Protein AF-A0A529JQ50-F1 (afdb_monomer)

Solvent-accessible surface area (backbone atoms only — not comparable to full-atom values): 7068 Å² total; per-residue (Å²): 131,88,62,89,82,59,81,80,80,84,73,78,51,72,68,56,51,50,53,48,52,57,48,51,29,49,75,72,70,45,69,83,56,91,82,83,83,86,80,54,63,88,67,53,70,79,74,68,83,88,88,77,54,78,78,46,74,60,91,96,43,76,41,54,82,66,41,58,92,55,93,39,28,62,39,62,78,67,68,45,85,75,90,81,78,91,77,81,58,90,85,63,88,71,81,92,71,82,92,125

Radius of gyration: 21.48 Å; Cα contacts (8 Å, |Δi|>4): 39; chains: 1; bounding box: 51×28×58 Å

Mean predicted aligned error: 7.94 Å

Structure (mmCIF, N/CA/C/O backbone):
data_AF-A0A529JQ50-F1
#
_entry.id   AF-A0A529JQ50-F1
#
loop_
_atom_site.group_PDB
_atom_site.id
_atom_site.type_symbol
_atom_site.label_atom_id
_atom_site.label_alt_id
_atom_site.label_comp_id
_atom_site.label_asym_id
_atom_site.label_entity_id
_atom_site.label_seq_id
_atom_site.pdbx_PDB_ins_code
_atom_site.Cartn_x
_atom_site.Cartn_y
_atom_site.Cartn_z
_atom_site.occupancy
_atom_site.B_iso_or_equiv
_atom_site.auth_seq_id
_atom_site.auth_comp_id
_atom_site.auth_asym_id
_atom_site.auth_atom_id
_atom_site.pdbx_PDB_model_num
ATOM 1 N N . GLY A 1 1 ? 17.563 -2.913 0.535 1.00 52.72 1 GLY A N 1
ATOM 2 C CA . GLY A 1 1 ? 18.028 -4.298 0.347 1.00 52.72 1 GLY A CA 1
ATOM 3 C C . GLY A 1 1 ? 17.683 -5.055 1.600 1.00 52.72 1 GLY A C 1
ATOM 4 O O . GLY A 1 1 ? 17.950 -4.529 2.673 1.00 52.72 1 GLY A O 1
ATOM 5 N N . HIS A 1 2 ? 17.018 -6.200 1.476 1.00 59.03 2 HIS A N 1
ATOM 6 C CA . HIS A 1 2 ? 16.721 -7.050 2.624 1.00 59.03 2 HIS A CA 1
ATOM 7 C C . HIS A 1 2 ? 18.046 -7.564 3.195 1.00 59.03 2 HIS A C 1
ATOM 9 O O . HIS A 1 2 ? 18.783 -8.249 2.493 1.00 59.03 2 HIS A O 1
ATOM 15 N N . ASP A 1 3 ? 18.369 -7.177 4.428 1.00 70.44 3 ASP A N 1
ATOM 16 C CA . ASP A 1 3 ? 19.457 -7.795 5.183 1.00 70.44 3 ASP A CA 1
ATOM 17 C C . ASP A 1 3 ? 18.971 -9.178 5.651 1.00 70.44 3 ASP A C 1
ATOM 19 O O . ASP A 1 3 ? 17.993 -9.224 6.407 1.00 70.44 3 ASP A O 1
ATOM 23 N N . PRO A 1 4 ? 19.576 -10.286 5.184 1.00 71.50 4 PRO A N 1
ATOM 24 C CA . PRO A 1 4 ? 19.169 -11.636 5.565 1.00 71.50 4 PRO A CA 1
ATOM 25 C C . PRO A 1 4 ? 19.433 -11.940 7.047 1.00 71.50 4 PRO A C 1
ATOM 27 O O . PRO A 1 4 ? 18.830 -12.861 7.588 1.00 71.50 4 PRO A O 1
ATOM 30 N N . ASN A 1 5 ? 20.286 -11.158 7.718 1.00 75.50 5 ASN A N 1
ATOM 31 C CA . ASN A 1 5 ? 20.616 -11.341 9.132 1.00 75.50 5 ASN A CA 1
ATOM 32 C C . ASN A 1 5 ? 19.704 -10.537 10.070 1.00 75.50 5 ASN A C 1
ATOM 34 O O . ASN A 1 5 ? 19.807 -10.645 11.294 1.00 75.50 5 ASN A O 1
ATOM 38 N N . ARG A 1 6 ? 18.801 -9.710 9.527 1.00 77.12 6 ARG A N 1
ATOM 39 C CA . ARG A 1 6 ? 17.880 -8.916 10.341 1.00 77.12 6 ARG A CA 1
ATOM 40 C C . ARG A 1 6 ? 16.819 -9.825 10.959 1.00 77.12 6 ARG A C 1
ATOM 42 O O . ARG A 1 6 ? 16.026 -10.428 10.241 1.00 77.12 6 ARG A O 1
ATOM 49 N N . LYS A 1 7 ? 16.752 -9.853 12.296 1.00 76.00 7 LYS A N 1
ATOM 50 C CA . LYS A 1 7 ? 15.693 -10.553 13.039 1.00 76.00 7 LYS A CA 1
ATOM 51 C C . LYS A 1 7 ? 14.320 -10.073 12.554 1.00 76.00 7 LYS A C 1
ATOM 53 O O . LYS A 1 7 ? 14.024 -8.876 12.611 1.00 76.00 7 LYS A O 1
ATOM 58 N N . LEU A 1 8 ? 13.507 -11.004 12.057 1.00 71.31 8 LEU A N 1
ATOM 59 C CA . LEU A 1 8 ? 12.138 -10.715 11.643 1.00 71.31 8 LEU A CA 1
ATOM 60 C C . LEU A 1 8 ? 11.327 -10.341 12.885 1.00 71.31 8 LEU A C 1
ATOM 62 O O . LEU A 1 8 ? 11.315 -11.072 13.874 1.00 71.31 8 LEU A O 1
ATOM 66 N N . ILE A 1 9 ? 10.685 -9.177 12.838 1.00 79.25 9 ILE A N 1
ATOM 67 C CA . ILE A 1 9 ? 9.695 -8.800 13.843 1.00 79.25 9 ILE A CA 1
ATOM 68 C C . ILE A 1 9 ? 8.422 -9.548 13.468 1.00 79.25 9 ILE A C 1
ATOM 70 O O . ILE A 1 9 ? 7.853 -9.304 12.403 1.00 79.25 9 ILE A O 1
ATOM 74 N N . GLU A 1 10 ? 8.004 -10.478 14.319 1.00 83.94 10 GLU A N 1
ATOM 75 C CA . GLU A 1 10 ? 6.723 -11.147 14.154 1.00 83.94 10 GLU A CA 1
ATOM 76 C C . GLU A 1 10 ? 5.613 -10.165 14.532 1.00 83.94 10 GLU A C 1
ATOM 78 O O . GLU A 1 10 ? 5.475 -9.755 15.685 1.00 83.94 10 GLU A O 1
ATOM 83 N N . MET A 1 11 ? 4.867 -9.722 13.524 1.00 86.44 11 MET A N 1
ATOM 84 C CA . MET A 1 11 ? 3.729 -8.838 13.733 1.00 86.44 11 MET A CA 1
ATOM 85 C C . MET A 1 11 ? 2.524 -9.677 14.169 1.00 86.44 11 MET A C 1
ATOM 87 O O . MET A 1 11 ? 2.252 -10.697 13.529 1.00 86.44 11 MET A O 1
ATOM 91 N N . PRO A 1 12 ? 1.771 -9.260 15.203 1.00 91.88 12 PRO A N 1
ATOM 92 C CA . PRO A 1 12 ? 0.565 -9.970 15.597 1.00 91.88 12 PRO A CA 1
ATOM 93 C C . PRO A 1 12 ? -0.445 -9.971 14.447 1.00 91.88 12 PRO A C 1
ATOM 95 O O . PRO A 1 12 ? -0.584 -8.995 13.703 1.00 91.88 12 PRO A O 1
ATOM 98 N N . SER A 1 13 ? -1.165 -11.078 14.302 1.00 92.31 13 SER A N 1
ATOM 99 C CA . SER A 1 13 ? -2.251 -11.187 13.332 1.00 92.31 13 SER A CA 1
ATOM 100 C C . SER A 1 13 ? -3.392 -10.227 13.672 1.00 92.31 13 SER A C 1
ATOM 102 O O . SER A 1 13 ? -3.573 -9.830 14.825 1.00 92.31 13 SER A O 1
ATOM 104 N N . LEU A 1 14 ? -4.225 -9.900 12.677 1.00 91.56 14 LEU A N 1
ATOM 105 C CA . LEU A 1 14 ? -5.406 -9.062 12.895 1.00 91.56 14 LEU A CA 1
ATOM 106 C C . LEU A 1 14 ? -6.309 -9.630 14.002 1.00 91.56 14 LEU A C 1
ATOM 108 O O . LEU A 1 14 ? -6.762 -8.881 14.858 1.00 91.56 14 LEU A O 1
ATOM 112 N N . GLY A 1 15 ? -6.515 -10.951 14.025 1.00 94.94 15 GLY A N 1
ATOM 113 C CA . GLY A 1 15 ? -7.311 -11.614 15.060 1.00 94.94 15 GLY A CA 1
ATOM 114 C C . GLY A 1 15 ? -6.719 -11.457 16.462 1.00 94.94 15 GLY A C 1
ATOM 115 O O . GLY A 1 15 ? -7.455 -11.172 17.400 1.00 94.94 15 GLY A O 1
ATOM 116 N N . GLN A 1 16 ? -5.393 -11.560 16.606 1.00 96.69 16 GLN A N 1
ATOM 117 C CA . GLN A 1 16 ? -4.716 -11.331 17.890 1.00 96.69 16 GLN A CA 1
ATOM 118 C C . GLN A 1 16 ? -4.842 -9.876 18.351 1.00 96.69 16 GLN A C 1
ATOM 120 O O . GLN A 1 16 ? -5.117 -9.633 19.524 1.00 96.69 16 GLN A O 1
ATOM 125 N N . ILE A 1 17 ? -4.681 -8.914 17.435 1.00 95.50 17 ILE A N 1
ATOM 126 C CA . ILE A 1 17 ? -4.854 -7.485 17.736 1.00 95.50 17 ILE A CA 1
ATOM 127 C C . ILE A 1 17 ? -6.287 -7.217 18.203 1.00 95.50 17 ILE A C 1
ATOM 129 O O . ILE A 1 17 ? -6.480 -6.616 19.256 1.00 95.50 17 ILE A O 1
ATOM 133 N N . MET A 1 18 ? -7.284 -7.696 17.454 1.00 95.94 18 MET A N 1
ATOM 134 C CA . MET A 1 18 ? -8.696 -7.473 17.775 1.00 95.94 18 MET A CA 1
ATOM 135 C C . MET A 1 18 ? -9.100 -8.168 19.075 1.00 95.94 18 MET A C 1
ATOM 137 O O . MET A 1 18 ? -9.772 -7.561 19.899 1.00 95.94 18 MET A O 1
ATOM 141 N N . SER A 1 19 ? -8.631 -9.396 19.313 1.00 97.38 19 SER A N 1
ATOM 142 C CA . SER A 1 19 ? -8.880 -10.107 20.571 1.00 97.38 19 SER A CA 1
ATOM 143 C C . SER A 1 19 ? -8.301 -9.365 21.772 1.00 97.38 19 SER A C 1
ATOM 145 O O . SER A 1 19 ? -8.949 -9.315 22.815 1.00 97.38 19 SER A O 1
ATOM 147 N N . ARG A 1 20 ? -7.094 -8.801 21.640 1.00 97.25 20 ARG A N 1
ATOM 148 C CA . ARG A 1 20 ? -6.471 -8.013 22.705 1.00 97.25 20 ARG A CA 1
ATOM 149 C C . ARG A 1 20 ? -7.237 -6.717 22.948 1.00 97.25 20 ARG A C 1
ATOM 151 O O . ARG A 1 20 ? -7.613 -6.459 24.081 1.00 97.25 20 ARG A O 1
ATOM 158 N N . LEU A 1 21 ? -7.556 -5.976 21.885 1.00 96.25 21 LEU A N 1
ATOM 159 C CA . LEU A 1 21 ? -8.355 -4.752 21.967 1.00 96.25 21 LEU A CA 1
ATOM 160 C C . LEU A 1 21 ? -9.701 -5.001 22.664 1.00 96.25 21 LEU A C 1
ATOM 162 O O . LEU A 1 21 ? -10.073 -4.258 23.563 1.00 96.25 21 LEU A O 1
ATOM 166 N N . SER A 1 22 ? -10.422 -6.062 22.291 1.00 96.75 22 SER A N 1
ATOM 167 C CA . SER A 1 22 ? -11.687 -6.425 22.942 1.00 96.75 22 SER A CA 1
ATOM 168 C C . SER A 1 22 ? -11.522 -6.830 24.410 1.00 96.75 22 SER A C 1
ATOM 170 O O . SER A 1 22 ? -12.446 -6.619 25.192 1.00 96.75 22 SER A O 1
ATOM 172 N N . GLY A 1 23 ? -10.384 -7.422 24.786 1.00 97.94 23 GLY A N 1
ATOM 173 C CA . GLY A 1 23 ? -10.047 -7.714 26.181 1.00 97.94 23 GLY A CA 1
ATOM 174 C C . GLY A 1 23 ? -9.827 -6.436 26.986 1.00 97.94 23 GLY A C 1
ATOM 175 O O . GLY A 1 23 ? -10.494 -6.236 27.999 1.00 97.94 23 GLY A O 1
ATOM 176 N N . ASP A 1 24 ? -8.982 -5.543 26.472 1.00 97.88 24 ASP A N 1
ATOM 177 C CA . ASP A 1 24 ? -8.657 -4.263 27.106 1.00 97.88 24 ASP A CA 1
ATOM 178 C C . ASP A 1 24 ? -9.928 -3.406 27.286 1.00 97.88 24 ASP A C 1
ATOM 180 O O . ASP A 1 24 ? -10.166 -2.847 28.354 1.00 97.88 24 ASP A O 1
ATOM 184 N N . LEU A 1 25 ? -10.816 -3.360 26.285 1.00 98.00 25 LEU A N 1
ATOM 185 C CA . LEU A 1 25 ? -12.089 -2.631 26.385 1.00 98.00 25 LEU A CA 1
ATOM 186 C C . LEU A 1 25 ? -12.973 -3.123 27.537 1.00 98.00 25 LEU A C 1
ATOM 188 O O . LEU A 1 25 ? -13.620 -2.306 28.185 1.00 98.00 25 LEU A O 1
ATOM 192 N N . LYS A 1 26 ? -12.996 -4.431 27.814 1.00 97.88 26 LYS A N 1
ATOM 193 C CA . LYS A 1 26 ? -13.739 -4.986 28.955 1.00 97.88 26 LYS A CA 1
ATOM 194 C C . LYS A 1 26 ? -13.067 -4.656 30.282 1.00 97.88 26 LYS A C 1
ATOM 196 O O . LYS A 1 26 ? -13.752 -4.276 31.225 1.00 97.88 26 LYS A O 1
ATOM 201 N N . GLU A 1 27 ? -11.743 -4.792 30.356 1.00 98.31 27 GLU A N 1
ATOM 202 C CA . GLU A 1 27 ? -10.968 -4.495 31.567 1.00 98.31 27 GLU A CA 1
ATOM 203 C C . GLU A 1 27 ? -11.155 -3.040 32.011 1.00 98.31 27 GLU A C 1
ATOM 205 O O . GLU A 1 27 ? -11.391 -2.769 33.188 1.00 98.31 27 GLU A O 1
ATOM 210 N N . TYR A 1 28 ? -11.142 -2.114 31.053 1.00 97.81 28 TYR A N 1
ATOM 211 C CA . TYR A 1 28 ? -11.331 -0.686 31.299 1.00 97.81 28 TYR A CA 1
ATOM 212 C C . TYR A 1 28 ? -12.800 -0.228 31.257 1.00 97.81 28 TYR A C 1
ATOM 214 O O . TYR A 1 2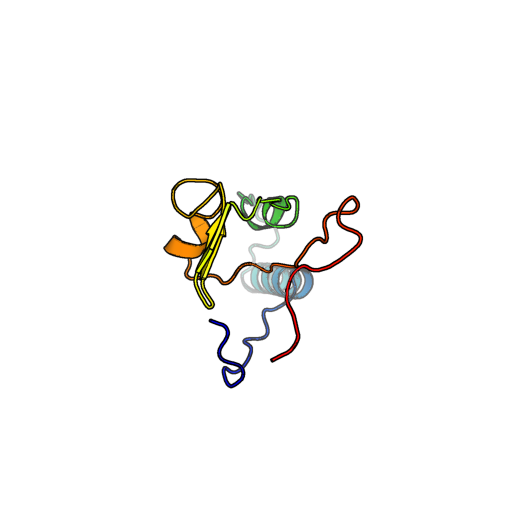8 ? -13.052 0.973 31.303 1.00 97.81 28 TYR A O 1
ATOM 222 N N . GLN A 1 29 ? -13.767 -1.155 31.204 1.00 97.56 29 GLN A N 1
ATOM 223 C CA . GLN A 1 29 ? -15.214 -0.873 31.259 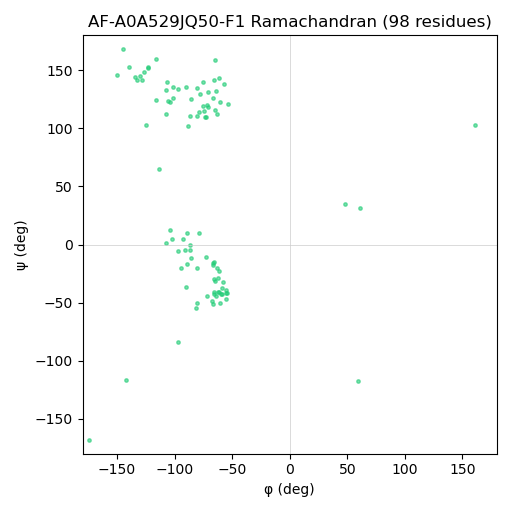1.00 97.56 29 GLN A CA 1
ATOM 224 C C . GLN A 1 29 ? -15.742 0.020 30.116 1.00 97.56 29 GLN A C 1
ATOM 226 O O . GLN A 1 29 ? -16.702 0.774 30.276 1.00 97.56 29 GLN A O 1
ATOM 231 N N . PHE A 1 30 ? -15.124 -0.076 28.939 1.00 97.31 30 PHE A N 1
ATOM 232 C CA . PHE A 1 30 ? -15.5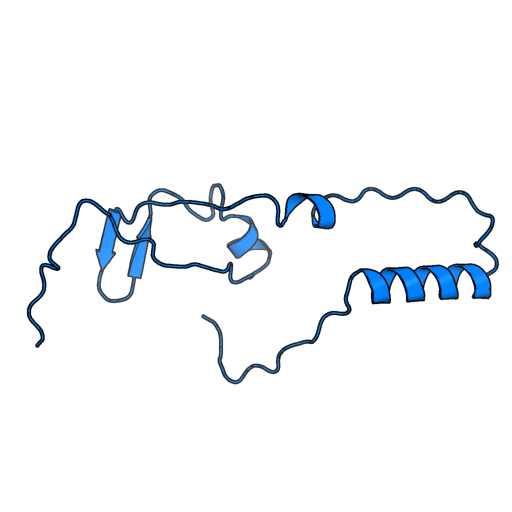32 0.605 27.708 1.00 97.31 30 PHE A CA 1
ATOM 233 C C . PHE A 1 30 ? -16.270 -0.314 26.723 1.00 97.31 30 PHE A C 1
ATOM 235 O O . PHE A 1 30 ? -16.597 0.111 25.618 1.00 97.31 30 PHE A O 1
ATOM 242 N N . ASP A 1 31 ? -16.556 -1.564 27.083 1.00 95.94 31 ASP A N 1
ATOM 243 C CA . ASP A 1 31 ? -17.157 -2.566 26.192 1.00 95.94 31 ASP A CA 1
ATOM 244 C C . ASP A 1 31 ? -18.605 -2.254 25.772 1.00 95.94 31 ASP A C 1
ATOM 246 O O . ASP A 1 31 ? -19.088 -2.810 24.788 1.00 95.94 31 ASP A O 1
ATOM 250 N N . GLN A 1 32 ? -19.274 -1.335 26.474 1.00 96.31 32 GLN A N 1
ATOM 251 C CA . GLN A 1 32 ? -20.609 -0.829 26.128 1.00 96.31 32 GLN A CA 1
ATOM 252 C C . GLN A 1 32 ? -20.574 0.499 25.357 1.00 96.31 32 GLN A C 1
ATOM 254 O O . GLN A 1 32 ? -21.613 0.999 24.924 1.00 96.31 32 GLN A O 1
ATOM 259 N N . MET A 1 33 ? -19.392 1.099 25.190 1.00 96.88 33 MET A N 1
ATOM 260 C CA . MET A 1 33 ? -19.246 2.353 24.463 1.00 96.88 33 MET A CA 1
ATOM 261 C C . MET A 1 33 ? -19.305 2.090 22.952 1.00 96.88 33 MET A C 1
ATOM 263 O O . MET A 1 33 ? -18.560 1.244 22.456 1.00 96.88 33 MET A O 1
ATOM 267 N N . PRO A 1 34 ? -20.137 2.816 22.182 1.00 95.94 34 PRO A N 1
ATOM 268 C CA . PRO A 1 34 ? -20.112 2.725 20.728 1.00 95.94 34 PRO A CA 1
ATOM 269 C C . PRO A 1 34 ? -18.740 3.138 20.186 1.00 95.94 34 PRO A C 1
ATOM 271 O O . PRO A 1 34 ? -18.276 4.250 20.438 1.00 95.94 34 PRO A O 1
ATOM 274 N N . LEU A 1 35 ? -18.097 2.246 19.432 1.00 94.19 35 LEU A N 1
ATOM 275 C CA . LEU A 1 35 ? -16.790 2.494 18.830 1.00 94.19 35 LEU A CA 1
ATOM 276 C C . LEU A 1 35 ? -16.919 2.717 17.328 1.00 94.19 35 LEU A C 1
ATOM 278 O O . LEU A 1 35 ? -17.649 2.011 16.634 1.00 94.19 35 LEU A O 1
ATOM 282 N N . VAL A 1 36 ? -16.143 3.673 16.829 1.00 96.00 36 VAL A N 1
ATOM 283 C CA . VAL A 1 36 ? -15.947 3.927 15.402 1.00 96.00 36 VAL A CA 1
ATOM 284 C C . VAL A 1 36 ? -14.463 3.836 15.078 1.00 96.00 36 VAL A C 1
ATOM 286 O O . VAL A 1 36 ? -13.610 4.067 15.936 1.00 96.00 36 VAL A O 1
ATOM 289 N N . ALA A 1 37 ? -14.148 3.483 13.838 1.00 93.81 37 ALA A N 1
ATOM 290 C CA . ALA A 1 37 ? -12.781 3.432 13.349 1.00 93.81 37 ALA A CA 1
ATOM 291 C C . ALA A 1 37 ? -12.722 3.973 11.921 1.00 93.81 37 ALA A C 1
ATOM 293 O O . ALA A 1 37 ? -13.675 3.825 11.161 1.00 93.81 37 ALA A O 1
ATOM 294 N N . GLU A 1 38 ? -11.558 4.502 11.547 1.00 97.12 38 GLU A N 1
ATOM 295 C CA . GLU A 1 38 ? -11.265 5.017 10.204 1.00 97.12 38 GLU A CA 1
ATOM 296 C C . GLU A 1 38 ? -10.200 4.136 9.513 1.00 97.12 38 GLU A C 1
ATOM 298 O O . GLU A 1 38 ? -9.053 4.558 9.307 1.00 97.12 38 GLU A O 1
ATOM 303 N N . PRO A 1 39 ? -10.497 2.852 9.222 1.00 94.25 39 PRO A N 1
ATOM 304 C CA . PRO A 1 39 ? -9.509 1.945 8.658 1.00 94.25 39 PRO A CA 1
ATOM 305 C C . PRO A 1 39 ? -9.225 2.279 7.186 1.00 94.25 39 PRO A C 1
ATOM 307 O O . PRO A 1 39 ? -10.030 2.015 6.302 1.00 94.25 39 PRO A O 1
ATOM 310 N N . GLY A 1 40 ? -8.029 2.797 6.898 1.00 94.44 40 GLY A N 1
ATOM 311 C CA . GLY A 1 40 ? -7.556 3.007 5.523 1.00 94.44 40 GLY A CA 1
ATOM 312 C C . GLY A 1 40 ? -6.662 1.867 5.032 1.00 94.44 40 GLY A C 1
ATOM 313 O O . GLY A 1 40 ? -7.094 0.914 4.381 1.00 94.44 40 GLY A O 1
ATOM 314 N N . ARG A 1 41 ? -5.371 1.951 5.373 1.00 90.31 41 ARG A N 1
ATOM 315 C CA . ARG A 1 41 ? -4.311 1.062 4.863 1.00 90.31 41 ARG A CA 1
ATOM 316 C C . ARG A 1 41 ? -4.597 -0.426 5.083 1.00 90.31 41 ARG A C 1
ATOM 318 O O . ARG A 1 41 ? -4.316 -1.220 4.196 1.00 90.31 41 ARG A O 1
ATOM 325 N N . VAL A 1 42 ? -5.157 -0.808 6.232 1.00 89.81 42 VAL A N 1
ATOM 326 C CA . VAL A 1 42 ? -5.440 -2.221 6.554 1.00 89.81 42 VAL A CA 1
ATOM 327 C C . VAL A 1 42 ? -6.446 -2.859 5.592 1.00 89.81 42 VAL A C 1
ATOM 329 O O . VAL A 1 42 ? -6.356 -4.056 5.335 1.00 89.81 42 VAL A O 1
ATOM 332 N N . ILE A 1 43 ? -7.347 -2.060 5.016 1.00 92.06 43 ILE A N 1
ATOM 333 C CA . ILE A 1 43 ? -8.323 -2.525 4.030 1.00 92.06 43 ILE A CA 1
ATOM 334 C C . ILE A 1 43 ? -7.663 -2.635 2.656 1.00 92.06 43 ILE A C 1
ATOM 336 O O . ILE A 1 43 ? -7.746 -3.678 2.019 1.00 92.06 43 ILE A O 1
ATOM 340 N N . VAL A 1 44 ? -6.975 -1.583 2.201 1.00 92.88 44 VAL A N 1
ATOM 341 C CA . VAL A 1 44 ? -6.564 -1.470 0.787 1.00 92.88 44 VAL A CA 1
ATOM 342 C C . VAL A 1 44 ? -5.157 -1.981 0.476 1.00 92.88 44 VAL A C 1
ATOM 344 O O . VAL A 1 44 ? -4.868 -2.293 -0.678 1.00 92.88 44 VAL A O 1
ATOM 347 N N . ALA A 1 45 ? -4.265 -2.102 1.467 1.00 89.00 45 ALA A N 1
ATOM 348 C CA . ALA A 1 45 ? -2.840 -2.367 1.221 1.00 89.00 45 ALA A CA 1
ATOM 349 C C . ALA A 1 45 ? -2.562 -3.694 0.502 1.00 89.00 45 ALA A C 1
ATOM 351 O O . ALA A 1 45 ? -1.506 -3.851 -0.105 1.00 89.00 45 ALA A O 1
ATOM 352 N N . ARG A 1 46 ? -3.490 -4.655 0.577 1.00 87.38 46 ARG A N 1
ATOM 353 C CA . ARG A 1 46 ? -3.363 -5.975 -0.057 1.00 87.38 46 ARG A CA 1
ATOM 354 C C . ARG A 1 46 ? -4.267 -6.169 -1.274 1.00 87.38 46 ARG A C 1
ATOM 356 O O . ARG A 1 46 ? -4.253 -7.248 -1.856 1.00 87.38 46 ARG A O 1
ATOM 363 N N . CYS A 1 47 ? -5.037 -5.154 -1.660 1.00 93.69 47 CYS A N 1
ATOM 364 C CA . CYS A 1 47 ? -6.011 -5.252 -2.748 1.00 93.69 47 CYS A CA 1
ATOM 365 C C . CYS A 1 47 ? -5.409 -4.994 -4.133 1.00 93.69 47 CYS A C 1
ATOM 367 O O . CYS A 1 47 ? -6.076 -5.228 -5.136 1.00 93.69 47 CYS A O 1
ATOM 369 N N . LEU A 1 48 ? -4.173 -4.494 -4.205 1.00 91.50 48 LEU A N 1
ATOM 370 C CA . LEU A 1 48 ? -3.560 -4.035 -5.448 1.00 91.50 48 LEU A CA 1
ATOM 371 C C . LEU A 1 48 ? -2.206 -4.703 -5.681 1.00 91.50 48 LEU A C 1
ATOM 373 O O . LEU A 1 48 ? -1.466 -5.028 -4.754 1.00 91.50 48 LEU A O 1
ATOM 377 N N . SER A 1 49 ? -1.880 -4.888 -6.955 1.00 93.00 49 SER A N 1
ATOM 378 C CA . SER A 1 49 ? -0.554 -5.274 -7.431 1.00 93.00 49 SER A CA 1
ATOM 379 C C . SER A 1 49 ? -0.126 -4.297 -8.516 1.00 93.00 49 SER A C 1
ATOM 381 O O . SER A 1 49 ? -0.944 -3.893 -9.339 1.00 93.00 49 SER A O 1
ATOM 383 N N . LEU A 1 50 ? 1.155 -3.932 -8.526 1.00 94.38 50 LEU A N 1
ATOM 384 C CA . LEU A 1 50 ? 1.731 -3.048 -9.533 1.00 94.38 50 LEU A CA 1
ATOM 385 C C . LEU A 1 50 ? 2.497 -3.878 -10.568 1.00 94.38 50 LEU A C 1
ATOM 387 O O . LEU A 1 50 ? 3.386 -4.652 -10.210 1.00 94.38 50 LEU A O 1
ATOM 391 N N . ILE A 1 51 ? 2.170 -3.703 -11.848 1.00 94.81 51 ILE A N 1
ATOM 392 C CA . ILE A 1 51 ? 2.939 -4.262 -12.964 1.00 94.81 51 ILE A CA 1
ATOM 393 C C . ILE A 1 51 ? 3.713 -3.118 -13.610 1.00 94.81 51 ILE A C 1
ATOM 395 O O . ILE A 1 51 ? 3.125 -2.135 -14.051 1.00 94.81 51 ILE A O 1
ATOM 399 N N . VAL A 1 52 ? 5.033 -3.269 -13.688 1.00 95.69 52 VAL A N 1
ATOM 400 C CA . VAL A 1 52 ? 5.934 -2.292 -14.307 1.00 95.69 52 VAL A CA 1
ATOM 401 C C . VAL A 1 52 ? 6.743 -2.948 -15.416 1.00 95.69 52 VAL A C 1
ATOM 403 O O . VAL A 1 52 ? 7.038 -4.144 -15.375 1.00 95.69 52 VAL A O 1
ATOM 406 N N . ARG A 1 53 ? 7.138 -2.151 -16.405 1.00 94.81 53 ARG A N 1
ATOM 407 C CA . ARG A 1 53 ? 8.045 -2.563 -17.474 1.00 94.81 53 ARG A CA 1
ATOM 408 C C . ARG A 1 53 ? 9.465 -2.134 -17.131 1.00 94.81 53 ARG A C 1
ATOM 410 O O . ARG A 1 53 ? 9.701 -0.980 -16.779 1.00 94.81 53 ARG A O 1
ATOM 417 N N . VAL A 1 54 ? 10.421 -3.044 -17.303 1.00 94.12 54 VAL A N 1
ATOM 418 C CA . VAL A 1 54 ? 11.848 -2.700 -17.288 1.00 94.12 54 VAL A CA 1
ATOM 419 C C . VAL A 1 54 ? 12.196 -2.013 -18.607 1.00 94.12 54 VAL A C 1
ATOM 421 O O . VAL A 1 54 ? 12.047 -2.605 -19.671 1.00 94.12 54 VAL A O 1
ATOM 424 N N . LEU A 1 55 ? 12.654 -0.768 -18.529 1.00 95.12 55 LEU A N 1
ATOM 425 C CA . LEU A 1 55 ? 13.093 0.035 -19.672 1.00 95.12 55 LEU A CA 1
ATOM 426 C C . LEU A 1 55 ? 14.587 -0.150 -19.961 1.00 95.12 55 LEU A C 1
ATOM 428 O O . LEU A 1 55 ? 14.999 -0.163 -21.115 1.00 95.12 55 LEU A O 1
ATOM 432 N N . LEU A 1 56 ? 15.404 -0.296 -18.913 1.00 95.62 56 LEU A N 1
ATOM 433 C CA . LEU A 1 56 ? 16.852 -0.465 -19.030 1.00 95.62 56 LEU A CA 1
ATOM 434 C C . LEU A 1 56 ? 17.393 -1.306 -17.872 1.00 95.62 56 LEU A C 1
ATOM 436 O O . LEU A 1 56 ? 16.958 -1.179 -16.727 1.00 95.62 56 LEU A O 1
ATOM 440 N N . ARG A 1 57 ? 18.420 -2.110 -18.157 1.00 94.50 57 ARG A N 1
ATOM 441 C CA . ARG A 1 57 ? 19.264 -2.752 -17.148 1.00 94.50 57 ARG A CA 1
ATOM 442 C C . ARG A 1 57 ? 20.693 -2.233 -17.269 1.00 94.50 57 ARG A C 1
ATOM 444 O O . ARG A 1 57 ? 21.309 -2.360 -18.321 1.00 94.50 57 ARG A O 1
ATOM 451 N N . LYS A 1 58 ? 21.242 -1.703 -16.172 1.00 94.94 58 LYS A N 1
ATOM 452 C CA . LYS A 1 58 ? 22.652 -1.291 -16.076 1.00 94.94 58 LYS A CA 1
ATOM 453 C C . LYS A 1 58 ? 23.301 -1.990 -14.886 1.00 94.94 58 LYS A C 1
ATOM 455 O O . LYS A 1 58 ? 23.065 -1.632 -13.730 1.00 94.94 58 LYS A O 1
ATOM 460 N N . GLY A 1 59 ? 24.087 -3.029 -15.164 1.00 94.75 59 GLY A N 1
ATOM 461 C CA . GLY A 1 59 ? 24.648 -3.906 -14.135 1.00 94.75 59 GLY A CA 1
ATOM 462 C C . GLY A 1 59 ? 23.549 -4.577 -13.302 1.00 94.75 59 GLY A C 1
ATOM 463 O O . GLY A 1 59 ? 22.725 -5.329 -13.831 1.00 94.75 59 GL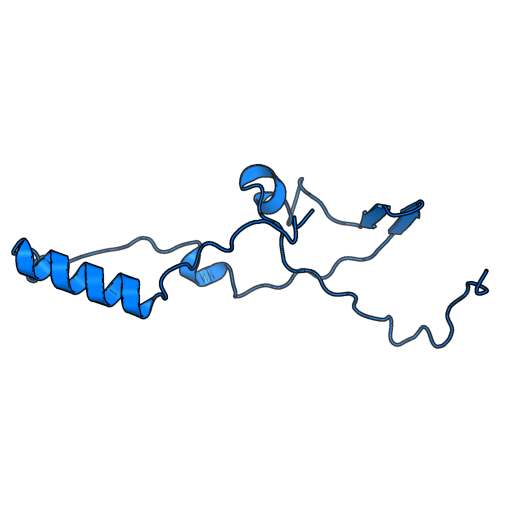Y A O 1
ATOM 464 N N . LYS A 1 60 ? 23.529 -4.280 -11.995 1.00 91.62 60 LYS A N 1
ATOM 465 C CA . LYS A 1 60 ? 22.521 -4.768 -11.034 1.00 91.62 60 LYS A CA 1
ATOM 466 C C . LYS A 1 60 ? 21.330 -3.811 -10.843 1.00 91.62 60 LYS A C 1
ATOM 468 O O . LYS A 1 60 ? 20.497 -4.058 -9.978 1.00 91.62 60 LYS A O 1
ATOM 473 N N . ARG A 1 61 ? 21.252 -2.711 -11.604 1.00 93.62 61 ARG A N 1
ATOM 474 C CA . ARG A 1 61 ? 20.164 -1.722 -11.514 1.00 93.62 61 ARG A CA 1
ATOM 475 C C . ARG A 1 61 ? 19.152 -1.922 -12.638 1.00 93.62 61 ARG A C 1
ATOM 477 O O . ARG A 1 61 ? 19.543 -2.085 -13.796 1.00 93.62 61 ARG A O 1
ATOM 484 N N . LEU A 1 62 ? 17.871 -1.867 -12.283 1.00 94.38 62 LEU A N 1
ATOM 485 C CA . LEU A 1 62 ? 16.743 -1.852 -13.209 1.00 94.38 62 LEU A CA 1
ATOM 486 C C . LEU A 1 62 ? 16.133 -0.453 -13.219 1.00 94.38 62 LEU A C 1
ATOM 488 O O . LEU A 1 62 ? 15.894 0.125 -12.161 1.00 94.38 62 LEU A O 1
ATOM 492 N N . TYR A 1 63 ? 15.886 0.065 -14.412 1.00 95.56 63 TYR A N 1
ATOM 493 C CA . TYR A 1 63 ? 15.138 1.292 -14.635 1.00 95.56 63 TYR A CA 1
ATOM 494 C C . TYR A 1 63 ? 13.759 0.882 -15.127 1.00 95.56 63 TYR A C 1
ATOM 496 O O . TYR A 1 63 ? 13.646 0.152 -16.113 1.00 95.56 63 TYR A O 1
ATOM 504 N N . ILE A 1 64 ? 12.732 1.307 -14.409 1.00 96.38 64 ILE A N 1
ATOM 505 C CA . ILE A 1 64 ? 11.337 0.946 -14.652 1.00 96.38 64 ILE A CA 1
ATOM 506 C C . ILE A 1 64 ? 10.540 2.193 -15.036 1.00 96.38 64 ILE A C 1
ATOM 508 O O . ILE A 1 64 ? 10.979 3.313 -14.786 1.00 96.38 64 ILE A O 1
ATOM 512 N N . ASN A 1 65 ? 9.389 2.001 -15.674 1.00 96.81 65 ASN A N 1
ATOM 513 C CA . ASN A 1 65 ? 8.529 3.087 -16.157 1.00 96.81 65 ASN A CA 1
ATOM 514 C C . ASN A 1 65 ? 7.660 3.750 -15.068 1.00 96.81 65 ASN A C 1
ATOM 516 O O . ASN A 1 65 ? 6.767 4.521 -15.401 1.00 96.81 65 ASN A O 1
ATOM 520 N N . ASP A 1 66 ? 7.904 3.434 -13.799 1.00 96.56 66 ASP A N 1
ATOM 521 C CA . ASP A 1 66 ? 7.204 3.961 -12.627 1.00 96.56 66 ASP A CA 1
ATOM 522 C C . ASP A 1 66 ? 8.209 4.113 -11.468 1.00 96.56 66 ASP A C 1
ATOM 524 O O . ASP A 1 66 ? 9.340 3.630 -11.554 1.00 96.56 66 ASP A O 1
ATOM 528 N N . GLY A 1 67 ? 7.856 4.799 -10.383 1.00 94.75 67 GLY A N 1
ATOM 529 C CA . GLY A 1 67 ? 8.810 5.105 -9.326 1.00 94.75 67 GLY A CA 1
ATOM 530 C C . GLY A 1 67 ? 8.230 5.775 -8.089 1.00 94.75 67 GLY A C 1
ATOM 531 O O . GLY A 1 67 ? 7.023 5.854 -7.871 1.00 94.75 67 GLY A O 1
ATOM 532 N N . ILE A 1 68 ? 9.142 6.271 -7.251 1.00 94.44 68 ILE A N 1
ATOM 533 C CA . ILE A 1 68 ? 8.833 6.901 -5.956 1.00 94.44 68 ILE A CA 1
ATOM 534 C C . ILE A 1 68 ? 8.044 8.210 -6.078 1.00 94.44 68 ILE A C 1
ATOM 536 O O . ILE A 1 68 ? 7.481 8.682 -5.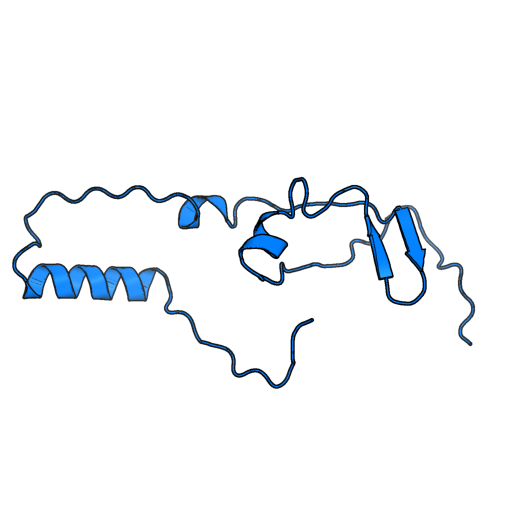100 1.00 94.44 68 ILE A O 1
ATOM 540 N N . TRP A 1 69 ? 7.995 8.789 -7.276 1.00 93.44 69 TRP A N 1
ATOM 541 C CA . TRP A 1 69 ? 7.210 9.986 -7.572 1.00 93.44 69 TRP A CA 1
ATOM 542 C C . TRP A 1 69 ? 5.758 9.670 -7.960 1.00 93.44 69 TRP A C 1
ATOM 544 O O . TRP A 1 69 ? 4.990 10.587 -8.227 1.00 93.44 69 TRP A O 1
ATOM 554 N N . ALA A 1 70 ? 5.384 8.388 -7.989 1.00 94.19 70 ALA A N 1
ATOM 555 C CA . ALA A 1 70 ? 4.038 7.916 -8.285 1.00 94.19 70 ALA A CA 1
ATOM 556 C C . ALA A 1 70 ? 3.695 6.700 -7.401 1.00 94.19 70 ALA A C 1
ATOM 558 O O . ALA A 1 70 ? 3.646 6.833 -6.174 1.00 94.19 70 ALA A O 1
ATOM 559 N N . SER A 1 71 ? 3.458 5.515 -7.976 1.00 93.94 71 SER A N 1
ATOM 560 C CA . SER A 1 71 ? 2.868 4.381 -7.246 1.00 93.94 71 SER A CA 1
ATOM 561 C C . SER A 1 71 ? 3.803 3.709 -6.237 1.00 93.94 71 SER A C 1
ATOM 563 O O . SER A 1 71 ? 3.344 2.912 -5.421 1.00 93.94 71 SER A O 1
ATOM 565 N N . LEU A 1 72 ? 5.103 4.025 -6.245 1.00 93.25 72 LEU A N 1
ATOM 566 C CA . LEU A 1 72 ? 6.077 3.491 -5.284 1.00 93.25 72 LEU A CA 1
ATOM 567 C C . LEU A 1 72 ? 6.478 4.506 -4.203 1.00 93.25 72 LEU A C 1
ATOM 569 O O . LEU A 1 72 ? 7.448 4.273 -3.482 1.00 93.25 72 LEU A O 1
ATOM 573 N N . SER A 1 73 ? 5.764 5.622 -4.064 1.00 91.44 73 SER A N 1
ATOM 574 C CA . SER A 1 73 ? 6.059 6.670 -3.072 1.00 91.44 73 SER A CA 1
ATOM 575 C C . SER A 1 73 ? 6.131 6.147 -1.631 1.00 91.44 73 SER A C 1
ATOM 577 O O . SER A 1 73 ? 7.079 6.452 -0.905 1.00 91.44 73 SER A O 1
ATOM 579 N N . ASP A 1 74 ? 5.216 5.256 -1.248 1.00 86.62 74 ASP A N 1
ATOM 580 C CA . ASP A 1 74 ? 5.192 4.605 0.068 1.00 86.62 74 ASP A CA 1
ATOM 581 C C . ASP A 1 74 ? 6.484 3.829 0.378 1.00 86.62 74 ASP A C 1
ATOM 583 O O . ASP A 1 74 ? 6.912 3.770 1.533 1.00 86.62 74 ASP A O 1
ATOM 587 N N . SER A 1 75 ? 7.145 3.266 -0.643 1.00 85.75 75 SER A N 1
ATOM 588 C CA . SER A 1 75 ? 8.415 2.545 -0.467 1.00 85.75 75 SER A CA 1
ATOM 589 C C . SER A 1 75 ? 9.557 3.460 -0.021 1.00 85.75 75 SER A C 1
ATOM 591 O O . SER A 1 75 ? 10.440 3.035 0.727 1.00 85.75 75 SER A O 1
ATOM 593 N N . TRP A 1 76 ? 9.504 4.731 -0.423 1.00 84.06 76 TRP A N 1
ATOM 594 C CA . TRP A 1 76 ? 10.458 5.753 -0.016 1.00 84.06 76 TRP A CA 1
ATOM 595 C C . TRP A 1 76 ? 10.122 6.310 1.367 1.00 84.06 76 TRP A C 1
ATOM 597 O O . TRP A 1 76 ? 10.949 6.236 2.278 1.00 84.06 76 TRP A O 1
ATOM 607 N N . THR A 1 77 ? 8.893 6.799 1.548 1.00 83.88 77 THR A N 1
ATOM 608 C CA . THR A 1 77 ? 8.451 7.452 2.789 1.00 83.88 77 THR A CA 1
ATOM 609 C C . THR A 1 77 ? 8.467 6.490 3.976 1.00 83.88 77 THR A C 1
ATOM 611 O O . THR A 1 77 ? 8.960 6.829 5.049 1.00 83.88 77 THR A O 1
ATOM 614 N N . GLY A 1 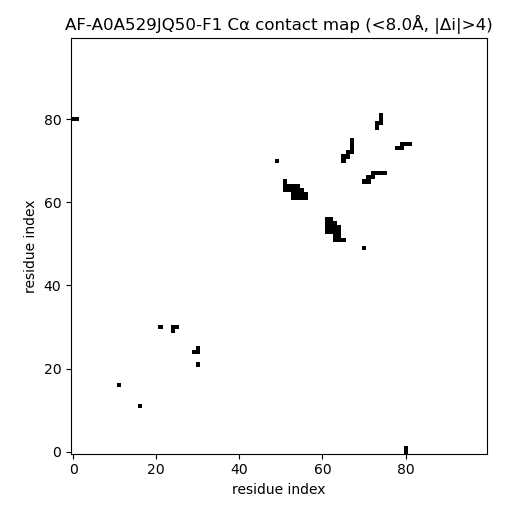78 ? 7.978 5.261 3.784 1.00 78.38 78 GLY A N 1
ATOM 615 C CA . GLY A 1 78 ? 7.923 4.239 4.830 1.00 78.38 78 GLY A CA 1
ATOM 616 C C . GLY A 1 78 ? 9.200 3.409 4.973 1.00 78.38 78 GLY A C 1
ATOM 617 O O . GLY A 1 78 ? 9.264 2.553 5.853 1.00 78.38 78 GLY A O 1
ATOM 618 N N . LYS A 1 79 ? 10.201 3.608 4.099 1.00 81.19 79 LYS A N 1
ATOM 619 C CA . LYS A 1 79 ? 11.390 2.739 3.974 1.00 81.19 79 LYS A CA 1
ATOM 620 C C . LYS A 1 79 ? 11.026 1.246 3.913 1.00 81.19 79 LYS A C 1
ATOM 622 O O . LYS A 1 79 ? 11.750 0.391 4.432 1.00 81.19 79 LYS A O 1
ATOM 627 N N . ILE A 1 80 ? 9.891 0.931 3.290 1.00 81.88 80 ILE A N 1
ATOM 628 C CA . ILE A 1 80 ? 9.382 -0.434 3.166 1.00 81.88 80 ILE A CA 1
ATOM 629 C C . ILE A 1 80 ? 9.926 -1.078 1.895 1.00 81.88 80 ILE A C 1
ATOM 631 O O . ILE A 1 80 ? 9.937 -0.483 0.819 1.00 81.88 80 ILE A O 1
ATOM 635 N N . THR A 1 81 ? 10.374 -2.325 2.012 1.00 84.50 81 THR A N 1
ATOM 636 C CA . THR A 1 81 ? 10.692 -3.134 0.833 1.00 84.50 81 THR A CA 1
ATOM 637 C C . THR A 1 81 ? 9.412 -3.816 0.379 1.00 84.50 81 THR A C 1
ATOM 639 O O . THR A 1 81 ? 8.894 -4.683 1.080 1.00 84.50 81 THR A O 1
ATOM 642 N N . LEU A 1 82 ? 8.891 -3.400 -0.773 1.00 88.12 82 LEU A N 1
ATOM 643 C CA . LEU A 1 82 ? 7.714 -4.023 -1.367 1.00 88.12 82 LEU A CA 1
ATOM 644 C C . LEU A 1 82 ? 8.096 -5.373 -1.993 1.00 88.12 82 LEU A C 1
ATOM 646 O O . LEU A 1 82 ? 9.166 -5.477 -2.603 1.00 88.12 82 LEU A O 1
ATOM 650 N N . PRO A 1 83 ? 7.250 -6.408 -1.858 1.00 89.81 83 PRO A N 1
ATOM 651 C CA . PRO A 1 83 ? 7.493 -7.682 -2.514 1.00 89.81 83 PRO A CA 1
ATOM 652 C C . PRO A 1 83 ? 7.449 -7.489 -4.031 1.00 89.81 83 PRO A C 1
ATOM 654 O O . PRO A 1 83 ? 6.525 -6.882 -4.569 1.00 89.81 83 PRO A O 1
ATOM 657 N N . ALA A 1 84 ? 8.446 -8.027 -4.725 1.00 92.50 84 ALA A N 1
ATOM 658 C CA . ALA A 1 84 ? 8.537 -7.973 -6.175 1.00 92.50 84 ALA A CA 1
ATOM 659 C C . ALA A 1 84 ? 8.873 -9.360 -6.719 1.00 92.50 84 ALA A C 1
ATOM 661 O O . ALA A 1 84 ? 9.687 -10.085 -6.145 1.00 92.50 84 ALA A O 1
ATOM 662 N N . ARG A 1 85 ? 8.264 -9.716 -7.850 1.00 93.25 85 ARG A N 1
ATOM 663 C CA . ARG A 1 85 ? 8.588 -10.932 -8.600 1.00 93.25 85 ARG A CA 1
ATOM 664 C C . ARG A 1 85 ? 8.797 -10.592 -10.066 1.00 93.25 85 ARG A C 1
ATOM 666 O O . ARG A 1 85 ? 8.114 -9.723 -10.602 1.00 93.25 85 ARG A O 1
ATOM 673 N N . PHE A 1 86 ? 9.720 -11.293 -10.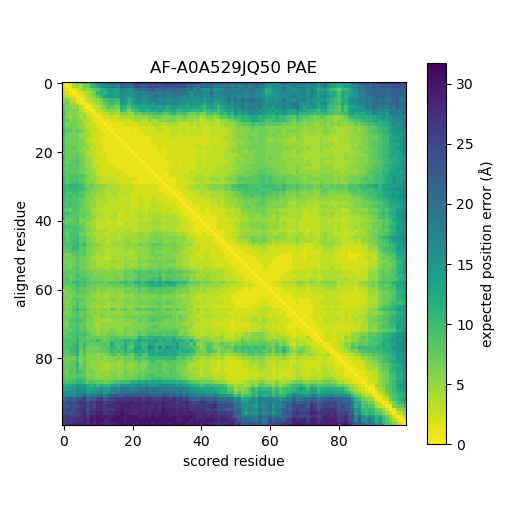712 1.00 92.19 86 PHE A N 1
ATOM 674 C CA . PHE A 1 86 ? 9.867 -11.209 -12.159 1.00 92.19 86 PHE A CA 1
ATOM 675 C C . PHE A 1 86 ? 8.679 -11.899 -12.837 1.00 92.19 86 PHE A C 1
ATOM 677 O O . PHE A 1 86 ? 8.324 -13.021 -12.474 1.00 92.19 86 PHE A O 1
ATOM 684 N N . ILE A 1 87 ? 8.075 -11.221 -13.811 1.00 91.06 87 ILE A N 1
ATOM 685 C CA . ILE A 1 87 ? 7.052 -11.790 -14.688 1.00 91.06 87 ILE A CA 1
ATOM 686 C C . ILE A 1 87 ? 7.720 -11.969 -16.056 1.00 91.06 87 ILE A C 1
ATOM 688 O O . ILE A 1 87 ? 8.102 -10.963 -16.657 1.00 91.06 87 ILE A O 1
ATOM 692 N N . PRO A 1 88 ? 7.932 -13.213 -16.524 1.00 84.81 88 PRO A N 1
ATOM 693 C CA . PRO A 1 88 ? 8.521 -13.447 -17.833 1.00 84.81 88 PRO A CA 1
ATOM 694 C C . PRO A 1 88 ? 7.574 -12.947 -18.922 1.00 84.81 88 PRO A C 1
ATOM 696 O O . PRO A 1 88 ? 6.358 -13.106 -18.816 1.00 84.81 88 PRO A O 1
ATOM 699 N N . ASP A 1 89 ? 8.140 -12.357 -19.970 1.00 82.19 89 ASP A N 1
ATOM 700 C CA . ASP A 1 89 ? 7.373 -12.024 -21.163 1.00 82.19 89 ASP A CA 1
ATOM 701 C C . ASP A 1 89 ? 7.015 -13.331 -21.892 1.00 82.19 89 ASP A C 1
ATOM 703 O O . ASP A 1 89 ? 7.929 -14.049 -22.314 1.00 82.19 89 ASP A O 1
ATOM 707 N N . PRO A 1 90 ? 5.722 -13.668 -22.047 1.00 77.69 90 PRO A N 1
ATOM 708 C CA . PRO A 1 90 ? 5.314 -14.898 -22.717 1.00 77.69 90 PRO A CA 1
ATOM 709 C C . PRO A 1 90 ? 5.726 -14.944 -24.198 1.00 77.69 90 PRO A C 1
ATOM 711 O O . PRO A 1 90 ? 5.805 -16.030 -24.772 1.00 77.69 90 PRO A O 1
ATOM 714 N N . ALA A 1 91 ? 6.004 -13.796 -24.827 1.00 79.38 91 ALA A N 1
ATOM 715 C CA . ALA A 1 91 ? 6.469 -13.728 -26.209 1.00 79.38 91 ALA A CA 1
ATOM 716 C C . ALA A 1 91 ? 7.978 -14.004 -26.352 1.00 79.38 91 ALA A C 1
ATOM 718 O O . ALA A 1 91 ? 8.435 -14.383 -27.433 1.00 79.38 91 ALA A O 1
ATOM 719 N N . ILE A 1 92 ? 8.765 -13.857 -25.281 1.00 70.56 92 ILE A N 1
ATOM 720 C CA . ILE A 1 92 ? 10.220 -14.046 -25.314 1.00 70.56 92 ILE A CA 1
ATOM 721 C C . ILE A 1 92 ? 10.548 -15.519 -25.035 1.00 70.56 92 ILE A C 1
ATOM 723 O O . ILE A 1 92 ? 10.536 -15.974 -23.893 1.00 70.56 92 ILE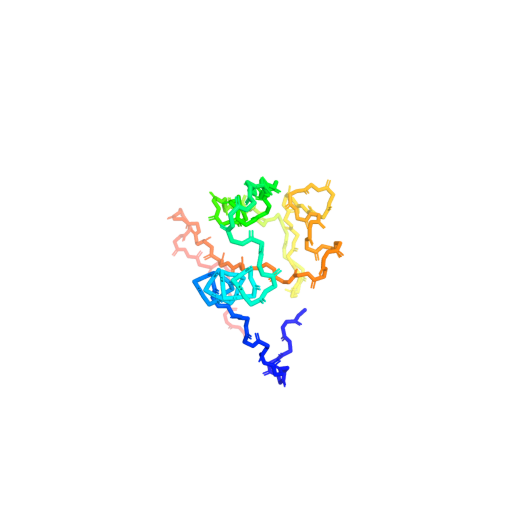 A O 1
ATOM 727 N N . ARG A 1 93 ? 10.865 -16.271 -26.099 1.00 64.25 93 ARG A N 1
ATOM 728 C CA . ARG A 1 93 ? 11.189 -17.714 -26.038 1.00 64.25 93 ARG A CA 1
ATOM 729 C C . ARG A 1 93 ? 12.672 -18.032 -25.819 1.00 64.25 93 ARG A C 1
ATOM 731 O O . ARG A 1 93 ? 12.990 -19.152 -25.435 1.00 64.25 93 ARG A O 1
ATOM 738 N N . SER A 1 94 ? 13.577 -17.078 -26.036 1.00 63.66 94 SER A N 1
ATOM 739 C CA . SER A 1 94 ? 15.015 -17.245 -25.798 1.00 63.66 94 SER A CA 1
ATOM 740 C C . SER A 1 9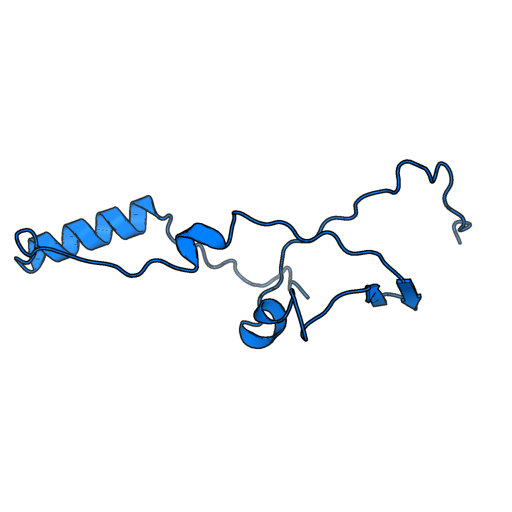4 ? 15.589 -16.041 -25.054 1.00 63.66 94 SER A C 1
ATOM 742 O O . SER A 1 94 ? 15.166 -14.900 -25.244 1.00 63.66 94 SER A O 1
ATOM 744 N N . ARG A 1 95 ? 16.555 -16.294 -24.167 1.00 60.25 95 ARG A N 1
ATOM 745 C CA . ARG A 1 95 ? 17.349 -15.234 -23.542 1.00 60.25 95 ARG A CA 1
ATOM 746 C C . ARG A 1 95 ? 18.516 -14.901 -24.461 1.00 60.25 95 ARG A C 1
ATOM 748 O O . ARG A 1 95 ? 19.307 -15.781 -24.773 1.00 60.25 95 ARG A O 1
ATOM 755 N N . ASN A 1 96 ? 18.661 -13.631 -24.824 1.00 54.66 96 ASN A N 1
ATOM 756 C CA . ASN A 1 96 ? 19.920 -13.138 -25.371 1.00 54.66 96 ASN A CA 1
ATOM 757 C C . ASN A 1 96 ? 20.878 -12.867 -24.206 1.00 54.66 96 ASN A C 1
ATOM 759 O O . ASN A 1 96 ? 20.652 -11.961 -23.401 1.00 54.66 96 ASN A O 1
ATOM 763 N N . GLY A 1 97 ? 21.920 -13.685 -24.109 1.00 57.38 97 GLY A N 1
ATOM 764 C CA . GLY A 1 97 ? 23.006 -13.554 -23.147 1.00 57.38 97 GLY A CA 1
ATOM 765 C C . GLY A 1 97 ? 23.735 -14.883 -23.020 1.00 57.38 97 GLY A C 1
ATOM 766 O O . GLY A 1 97 ? 23.208 -15.795 -22.393 1.00 57.38 97 GLY A O 1
ATOM 767 N N . GLU A 1 98 ? 24.908 -14.993 -23.645 1.00 48.69 98 GLU A N 1
ATOM 768 C CA . GLU A 1 98 ? 25.818 -16.116 -23.414 1.00 48.69 98 GLU A CA 1
ATOM 769 C C . GLU A 1 98 ? 26.178 -16.197 -21.925 1.00 48.69 98 GLU A C 1
ATOM 771 O O . GLU A 1 98 ? 26.426 -15.169 -21.285 1.00 48.69 98 GLU A O 1
ATOM 776 N N . GLU A 1 99 ? 26.205 -17.415 -21.379 1.00 50.25 99 GLU A N 1
ATOM 777 C CA . GLU A 1 99 ? 26.898 -17.685 -20.122 1.00 50.25 99 GLU A CA 1
ATOM 778 C C . GLU A 1 99 ? 28.388 -17.403 -20.341 1.00 50.25 99 GLU A C 1
ATOM 780 O O . GLU A 1 99 ? 29.062 -18.097 -21.101 1.00 50.25 99 GLU A O 1
ATOM 785 N N . LYS A 1 100 ? 28.888 -16.356 -19.692 1.00 40.16 100 LYS A N 1
ATOM 786 C CA . LYS A 1 100 ? 30.305 -16.221 -19.371 1.00 40.16 100 LYS A CA 1
ATOM 787 C C . LYS A 1 100 ? 30.472 -16.330 -17.870 1.00 40.16 100 LYS A C 1
ATOM 789 O O . LYS A 1 100 ? 29.639 -15.720 -17.157 1.00 40.16 100 LYS A O 1
#

Sequence (100 aa):
GHDPNRKLIEMPSLGQIMSRLSGDLKEYQFDQMPLVAEPGRVIVARCLSLIVRVLLRKGKRLYINDGIWASLSDSWTGKITLPARFIPDPAIRSRNGEEK

Secondary structure (DSSP, 8-state):
---TTSPP--PPPHHHHHHHHHHHHHHTT-TTS-------HHHHTTS------EEEEETTEEEES--TTTTTHHHHHT-----------TT--S------

Foldseek 3Di:
DDDPPDDDDDDDDPVRVVVVVCVVCVVVVNNPPDDDDDDDCVVCVPVDDDDWDFPDDDPPDTDTPDDCVPDCVCCVVVVDDDDDDDDDDPVDPDDPDDDD

pLDDT: mean 87.23, std 12.89, range [40.16, 98.31]